Protein AF-A0A3N5Y851-F1 (afdb_monomer)

Foldseek 3Di:
DVVVVVVVVVVVVVVVVVVVVVVVVVVVCVLLVVLVVVVCVVVVHPDDDDPVPPPDPDDDPVNDCPVVSVVSSCVVCVPPDPDDDPDD

Structure (mmCIF, N/CA/C/O backbone):
data_AF-A0A3N5Y851-F1
#
_entry.id   AF-A0A3N5Y851-F1
#
loop_
_atom_site.group_PDB
_atom_site.id
_atom_site.type_symbol
_atom_site.label_atom_id
_atom_site.label_alt_id
_atom_site.label_comp_id
_atom_site.label_asym_id
_atom_site.label_entity_id
_atom_site.label_seq_id
_atom_site.pdbx_PDB_ins_code
_atom_site.Cartn_x
_atom_site.Cartn_y
_atom_site.Cartn_z
_atom_site.occupancy
_atom_site.B_iso_or_equiv
_atom_site.auth_seq_id
_atom_site.auth_comp_id
_atom_site.auth_asym_id
_atom_site.auth_atom_id
_atom_site.pdbx_PDB_model_num
ATOM 1 N N . ARG A 1 1 ? 31.404 5.150 -33.346 1.00 70.62 1 ARG A N 1
ATOM 2 C CA . ARG A 1 1 ? 31.130 6.267 -32.411 1.00 70.62 1 ARG A CA 1
ATOM 3 C C . ARG A 1 1 ? 29.624 6.437 -32.251 1.00 70.62 1 ARG A C 1
ATOM 5 O O . ARG A 1 1 ? 29.144 6.044 -31.203 1.00 70.62 1 ARG A O 1
ATOM 12 N N . LEU A 1 2 ? 28.884 6.737 -33.325 1.00 82.19 2 LEU A N 1
ATOM 13 C CA . LEU A 1 2 ? 27.407 6.777 -33.333 1.00 82.19 2 LEU A CA 1
ATOM 14 C C . LEU A 1 2 ? 26.711 5.554 -32.694 1.00 82.19 2 LEU A C 1
ATOM 16 O O . LEU A 1 2 ? 25.866 5.723 -31.829 1.00 82.19 2 LEU A O 1
ATOM 20 N N . ASN A 1 3 ? 27.102 4.319 -33.034 1.00 81.38 3 ASN A N 1
ATOM 21 C CA . ASN A 1 3 ? 26.468 3.124 -32.442 1.00 81.38 3 ASN A CA 1
ATOM 22 C C . ASN A 1 3 ? 26.678 2.996 -30.920 1.00 81.38 3 ASN A C 1
ATOM 24 O O . ASN A 1 3 ? 25.819 2.459 -30.233 1.00 81.38 3 ASN A O 1
ATOM 28 N N . VAL A 1 4 ? 27.810 3.483 -30.400 1.00 88.44 4 VAL A N 1
ATOM 29 C CA . VAL A 1 4 ? 28.120 3.454 -28.958 1.00 88.44 4 VAL A CA 1
ATOM 30 C C . VAL A 1 4 ? 27.336 4.544 -28.231 1.00 88.44 4 VAL A C 1
ATOM 32 O O . VAL A 1 4 ? 26.838 4.314 -27.137 1.00 88.44 4 VAL A O 1
ATOM 35 N N . GLU A 1 5 ? 27.186 5.714 -28.853 1.00 85.56 5 GLU A N 1
ATOM 36 C CA . GLU A 1 5 ? 26.369 6.815 -28.332 1.00 85.56 5 GLU A CA 1
ATOM 37 C C . GLU A 1 5 ? 24.885 6.429 -28.267 1.00 85.56 5 GLU A C 1
ATOM 39 O O . GLU A 1 5 ? 24.252 6.658 -27.243 1.00 85.56 5 GLU A O 1
ATOM 44 N N . ILE A 1 6 ? 24.356 5.756 -29.298 1.00 86.75 6 ILE A N 1
ATOM 45 C CA . ILE A 1 6 ? 22.979 5.234 -29.300 1.00 86.75 6 ILE A CA 1
ATOM 46 C C . ILE A 1 6 ? 22.790 4.183 -28.201 1.00 86.75 6 ILE A C 1
ATOM 48 O O . ILE A 1 6 ? 21.825 4.261 -27.447 1.00 86.75 6 ILE A O 1
ATOM 52 N N . GLN A 1 7 ? 23.714 3.224 -28.070 1.00 86.44 7 GLN A N 1
ATOM 53 C CA . GLN A 1 7 ? 23.638 2.209 -27.013 1.00 86.44 7 GLN A CA 1
ATOM 54 C C . GLN A 1 7 ? 23.678 2.827 -25.615 1.00 86.44 7 GLN A C 1
ATOM 56 O O . GLN A 1 7 ? 22.917 2.414 -24.745 1.00 86.44 7 GLN A O 1
ATOM 61 N N . ARG A 1 8 ? 24.534 3.831 -25.407 1.00 89.88 8 ARG A N 1
ATOM 62 C CA . ARG A 1 8 ? 24.616 4.548 -24.137 1.00 89.88 8 ARG A CA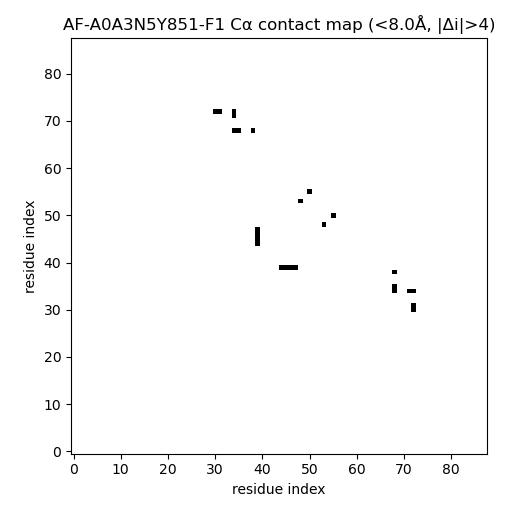 1
ATOM 63 C C . ARG A 1 8 ? 23.337 5.330 -23.846 1.00 89.88 8 ARG A C 1
ATOM 65 O O . ARG A 1 8 ? 22.824 5.214 -22.747 1.00 89.88 8 ARG A O 1
ATOM 72 N N . MET A 1 9 ? 22.793 6.061 -24.821 1.00 90.88 9 MET A N 1
ATOM 73 C CA . MET A 1 9 ? 21.511 6.757 -24.648 1.00 90.88 9 MET A CA 1
ATOM 74 C C . MET A 1 9 ? 20.393 5.802 -24.227 1.00 90.88 9 MET A C 1
ATOM 76 O O . MET A 1 9 ? 19.560 6.153 -23.402 1.00 90.88 9 MET A O 1
ATOM 80 N N . GLN A 1 10 ? 20.376 4.595 -24.792 1.00 91.38 10 GLN A N 1
ATOM 81 C CA . GLN A 1 10 ? 19.361 3.596 -24.481 1.00 91.38 10 GLN A CA 1
ATOM 82 C C . GLN A 1 10 ? 19.528 3.036 -23.061 1.00 91.38 10 GLN A C 1
ATOM 84 O O . GLN A 1 10 ? 18.553 2.940 -22.325 1.00 91.38 10 GLN A O 1
ATOM 89 N N . GLN A 1 11 ? 20.768 2.754 -22.650 1.00 92.50 11 GLN A N 1
ATOM 90 C CA . GLN A 1 11 ? 21.088 2.342 -21.279 1.00 92.50 11 GLN A CA 1
ATOM 91 C C . GLN A 1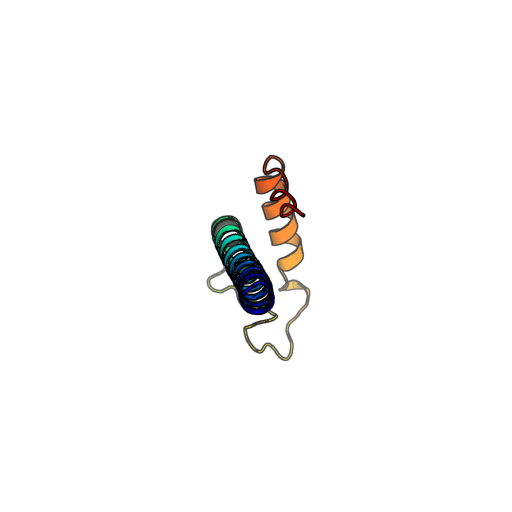 11 ? 20.767 3.430 -20.249 1.00 92.50 11 GLN A C 1
ATOM 93 O O . GLN A 1 11 ? 20.210 3.122 -19.198 1.00 92.50 11 GLN A O 1
ATOM 98 N N . ASP A 1 12 ? 21.097 4.685 -20.557 1.00 93.94 12 ASP A N 1
ATOM 99 C CA . ASP A 1 12 ? 20.831 5.831 -19.687 1.00 93.94 12 ASP A CA 1
ATOM 100 C C . ASP A 1 12 ? 19.305 6.011 -19.511 1.00 93.94 12 ASP A C 1
ATOM 102 O O . ASP A 1 12 ? 18.830 6.134 -18.385 1.00 93.94 12 ASP A O 1
ATOM 106 N N . ALA A 1 13 ? 18.518 5.903 -20.591 1.00 93.62 13 ALA A N 1
ATOM 107 C CA . ALA A 1 13 ? 17.054 5.968 -20.524 1.00 93.62 13 ALA A CA 1
ATOM 108 C C . ALA A 1 13 ? 16.434 4.822 -19.698 1.00 93.62 13 ALA A C 1
ATOM 110 O O . ALA A 1 13 ? 15.527 5.052 -18.897 1.00 93.62 13 ALA A O 1
ATOM 111 N N . ASP A 1 14 ? 16.927 3.590 -19.859 1.00 94.00 14 ASP A N 1
ATOM 112 C CA . ASP A 1 14 ? 16.459 2.446 -19.068 1.00 94.00 14 ASP A CA 1
ATOM 113 C C . ASP A 1 14 ? 16.769 2.631 -17.572 1.00 94.00 14 ASP A C 1
ATOM 115 O O . ASP A 1 14 ? 15.928 2.333 -16.717 1.00 94.00 14 ASP A O 1
ATOM 119 N N . ALA A 1 15 ? 17.956 3.155 -17.246 1.00 95.69 15 ALA A N 1
ATOM 120 C CA . ALA A 1 15 ? 18.354 3.451 -15.874 1.00 95.69 15 ALA A CA 1
ATOM 121 C C . ALA A 1 15 ? 17.476 4.549 -15.252 1.00 95.69 15 ALA A C 1
ATOM 123 O O . ALA A 1 15 ? 16.946 4.358 -14.156 1.00 95.69 15 ALA A O 1
ATOM 124 N N . GLU A 1 16 ? 17.238 5.650 -15.969 1.00 94.06 16 GLU A N 1
ATOM 125 C CA . GLU A 1 16 ? 16.356 6.735 -15.519 1.00 94.06 16 GLU A CA 1
ATOM 126 C C . GLU A 1 16 ? 14.928 6.236 -15.243 1.00 94.06 16 GLU A C 1
ATOM 128 O O . GLU A 1 16 ? 14.321 6.596 -14.231 1.00 94.06 16 GLU A O 1
ATOM 133 N N . LEU A 1 17 ? 14.391 5.351 -16.091 1.00 95.75 17 LEU A N 1
ATOM 134 C CA . LEU A 1 17 ? 13.074 4.748 -15.875 1.00 95.75 17 LEU A CA 1
ATOM 135 C C . LEU A 1 17 ? 13.028 3.868 -14.622 1.00 95.75 17 LEU A C 1
ATOM 137 O O . LEU A 1 17 ? 12.018 3.864 -13.910 1.00 95.75 17 LEU A O 1
ATOM 141 N N . GLN A 1 18 ? 14.082 3.097 -14.350 1.00 95.94 18 GLN A N 1
ATOM 142 C CA . GLN A 1 18 ? 14.170 2.279 -13.138 1.00 95.94 18 GLN A CA 1
ATOM 143 C C . GLN A 1 18 ? 14.297 3.143 -11.881 1.00 95.94 18 GLN A C 1
ATOM 145 O O . GLN A 1 18 ? 13.665 2.848 -10.862 1.00 95.94 18 GLN A O 1
ATOM 150 N N . GLU A 1 19 ? 15.087 4.214 -11.933 1.00 96.44 19 GLU A N 1
ATOM 151 C CA . GLU A 1 19 ? 15.218 5.168 -10.831 1.00 96.44 19 GLU A CA 1
ATOM 152 C C . GLU A 1 19 ? 13.892 5.873 -10.547 1.00 96.44 19 GLU A C 1
ATOM 154 O O . GLU A 1 19 ? 13.452 5.905 -9.396 1.00 96.44 19 GLU A O 1
ATOM 159 N N . LEU A 1 20 ? 13.205 6.360 -11.584 1.00 95.00 20 LEU A N 1
ATOM 160 C CA . LEU A 1 20 ? 11.909 7.017 -11.441 1.00 95.00 20 LEU A CA 1
ATOM 161 C C . LEU A 1 20 ? 10.866 6.079 -10.820 1.00 95.00 20 LEU A C 1
ATOM 163 O O . LEU A 1 20 ? 10.156 6.473 -9.896 1.00 95.00 20 LEU A O 1
ATOM 167 N N . GLN A 1 21 ? 10.788 4.824 -11.274 1.00 95.44 21 GLN A N 1
ATOM 168 C CA . GLN A 1 21 ? 9.870 3.835 -10.697 1.00 95.44 21 GLN A CA 1
ATOM 169 C C . GLN A 1 21 ? 10.140 3.605 -9.205 1.00 95.44 21 GLN A C 1
ATOM 171 O O . GLN A 1 21 ? 9.205 3.609 -8.401 1.00 95.44 21 GLN A O 1
ATOM 176 N N . GLN A 1 22 ? 11.410 3.464 -8.815 1.00 96.62 22 GLN A N 1
ATOM 177 C CA . GLN A 1 22 ? 11.791 3.310 -7.409 1.00 96.62 22 GLN A CA 1
ATOM 178 C C . GLN A 1 22 ? 11.445 4.554 -6.583 1.00 96.62 22 GLN A C 1
ATOM 180 O O . GLN A 1 22 ? 10.899 4.435 -5.484 1.00 96.62 22 GLN A O 1
ATOM 185 N N . GLN A 1 23 ? 11.713 5.750 -7.110 1.00 95.62 23 GLN A N 1
ATOM 186 C CA . GLN A 1 23 ? 11.384 7.011 -6.446 1.00 95.62 23 GLN A CA 1
ATOM 187 C C . GLN A 1 23 ? 9.877 7.154 -6.217 1.00 95.62 23 GLN A C 1
ATOM 189 O O . GLN A 1 23 ? 9.459 7.439 -5.093 1.00 95.62 23 GLN A O 1
ATOM 194 N N . LEU A 1 24 ? 9.058 6.893 -7.240 1.00 95.19 24 LEU A N 1
ATOM 195 C CA . LEU A 1 24 ? 7.598 6.945 -7.134 1.00 95.19 24 LEU A CA 1
ATOM 196 C C . LEU A 1 24 ? 7.066 5.920 -6.129 1.00 95.19 24 LEU A C 1
ATOM 198 O O . LEU A 1 24 ? 6.187 6.238 -5.328 1.00 95.19 24 LEU A O 1
ATOM 202 N N . GLN A 1 25 ? 7.631 4.711 -6.116 1.00 93.81 25 GLN A N 1
ATOM 203 C CA . GLN A 1 25 ? 7.266 3.672 -5.157 1.00 93.81 25 GLN A CA 1
ATOM 204 C C . GLN A 1 25 ? 7.571 4.089 -3.709 1.00 93.81 25 GLN A C 1
ATOM 206 O O . GLN A 1 25 ? 6.745 3.866 -2.817 1.00 93.81 25 GLN A O 1
ATOM 211 N N . LEU A 1 26 ? 8.729 4.711 -3.466 1.00 95.94 26 LEU A N 1
ATOM 212 C CA . LEU A 1 26 ? 9.114 5.229 -2.150 1.00 95.94 26 LEU A CA 1
ATOM 213 C C . LEU A 1 26 ? 8.238 6.411 -1.725 1.00 95.94 26 LEU A C 1
ATOM 215 O O . LEU A 1 26 ? 7.801 6.473 -0.575 1.00 95.94 26 LEU A O 1
ATOM 219 N N . GLU A 1 27 ? 7.958 7.347 -2.633 1.00 93.50 27 GLU A N 1
ATOM 220 C CA . GLU A 1 27 ? 7.075 8.483 -2.358 1.00 93.50 27 GLU A CA 1
ATOM 221 C C . GLU A 1 27 ? 5.659 8.008 -2.014 1.00 93.50 27 GLU A C 1
ATOM 223 O O . GLU A 1 27 ? 5.064 8.471 -1.036 1.00 93.50 27 GLU A O 1
ATOM 228 N N . PHE A 1 28 ? 5.143 7.038 -2.768 1.00 93.50 28 PHE A N 1
ATOM 229 C CA . PHE A 1 28 ? 3.856 6.417 -2.498 1.00 93.50 28 PHE A CA 1
ATOM 230 C C . PHE A 1 28 ? 3.817 5.789 -1.099 1.00 93.50 28 PHE A C 1
ATOM 232 O O . PHE A 1 28 ? 2.920 6.103 -0.318 1.00 93.50 28 PHE A O 1
ATOM 239 N N . GLN A 1 29 ? 4.821 4.985 -0.728 1.00 92.56 29 GLN A N 1
ATOM 240 C CA . GLN A 1 29 ? 4.903 4.382 0.611 1.00 92.56 29 GLN A CA 1
ATOM 241 C C . GLN A 1 29 ? 4.959 5.436 1.726 1.00 92.56 29 GLN A C 1
ATOM 243 O O . GLN A 1 29 ? 4.286 5.286 2.751 1.00 92.56 29 GLN A O 1
ATOM 248 N N . ARG A 1 30 ? 5.705 6.531 1.524 1.00 94.88 30 ARG A N 1
ATOM 249 C CA . ARG A 1 30 ? 5.778 7.650 2.481 1.00 94.88 30 ARG A CA 1
ATOM 250 C C . ARG A 1 30 ? 4.417 8.304 2.707 1.00 94.88 30 ARG A C 1
ATOM 252 O O . ARG A 1 30 ? 4.107 8.655 3.841 1.00 94.88 30 ARG A O 1
ATOM 259 N N . LYS A 1 31 ? 3.605 8.450 1.655 1.00 94.25 31 LYS A N 1
ATOM 260 C CA . LYS A 1 31 ? 2.240 8.993 1.756 1.00 94.25 31 LYS A CA 1
ATOM 261 C C . LYS A 1 31 ? 1.246 7.981 2.330 1.00 94.25 31 LYS A C 1
ATOM 263 O O . LYS A 1 31 ? 0.330 8.370 3.045 1.00 94.25 31 LYS A O 1
ATOM 268 N N . LEU A 1 32 ? 1.420 6.693 2.036 1.00 94.75 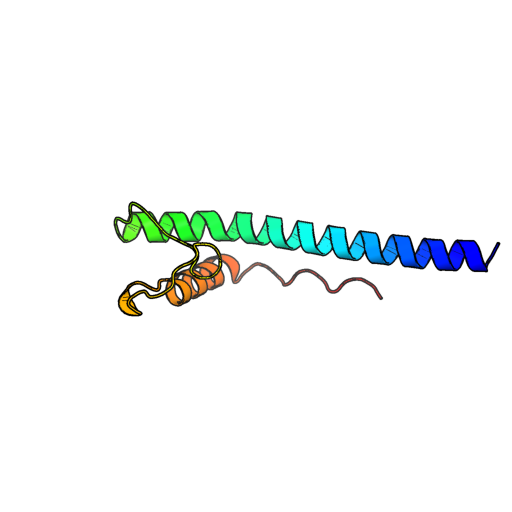32 LEU A N 1
ATOM 269 C CA . LEU A 1 32 ? 0.507 5.630 2.459 1.00 94.75 32 LEU A CA 1
ATOM 270 C C . LEU A 1 32 ? 0.641 5.296 3.953 1.00 94.75 32 LEU A C 1
ATOM 272 O O . LEU A 1 32 ? -0.361 5.098 4.636 1.00 94.75 32 LEU A O 1
ATOM 276 N N . THR A 1 33 ? 1.871 5.264 4.470 1.00 95.00 33 THR A N 1
ATOM 277 C CA . THR A 1 33 ? 2.174 4.901 5.867 1.00 95.00 33 THR A CA 1
ATOM 278 C C . THR A 1 33 ? 1.337 5.657 6.914 1.00 95.00 33 THR A C 1
ATOM 280 O O . THR A 1 33 ? 0.739 4.989 7.760 1.00 95.00 33 THR A O 1
ATOM 283 N N . PRO A 1 34 ? 1.223 7.002 6.895 1.00 96.06 34 PRO A N 1
ATOM 284 C CA . PRO A 1 34 ? 0.418 7.715 7.891 1.00 96.06 34 PRO A CA 1
ATOM 2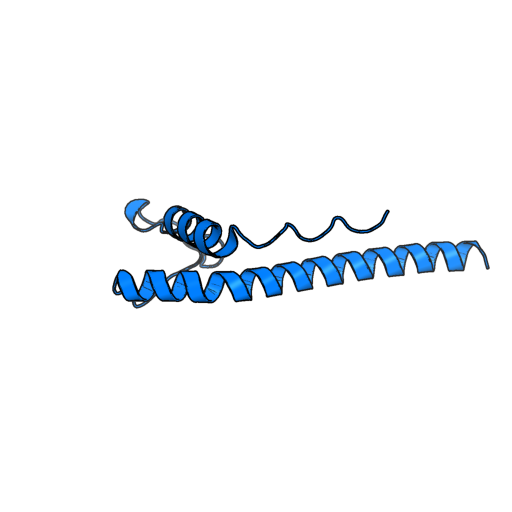85 C C . PRO A 1 34 ? -1.078 7.379 7.805 1.00 96.06 34 PRO A C 1
ATOM 287 O O . PRO A 1 34 ? -1.743 7.306 8.835 1.00 96.06 34 PRO A O 1
ATOM 290 N N . VAL A 1 35 ? -1.605 7.110 6.604 1.00 96.81 35 VAL A N 1
ATOM 291 C CA . VAL A 1 35 ? -3.007 6.697 6.417 1.00 96.81 35 VAL A CA 1
ATOM 292 C C . VAL A 1 35 ? -3.253 5.339 7.072 1.00 96.81 35 VAL A C 1
ATOM 294 O O . VAL A 1 35 ? -4.235 5.168 7.792 1.00 96.81 35 VAL A O 1
ATOM 297 N N . ILE A 1 36 ? -2.334 4.388 6.877 1.00 96.00 36 ILE A N 1
ATOM 298 C CA . ILE A 1 36 ? -2.384 3.075 7.532 1.00 96.00 36 ILE A CA 1
ATOM 299 C C . ILE A 1 36 ? -2.343 3.226 9.056 1.00 96.00 36 ILE A C 1
ATOM 301 O O . ILE A 1 36 ? -3.162 2.627 9.750 1.00 96.00 36 ILE A O 1
ATOM 305 N N . GLN A 1 37 ? -1.420 4.038 9.580 1.00 96.12 37 GLN A N 1
ATOM 306 C CA . GLN A 1 37 ? -1.281 4.257 11.023 1.00 96.12 37 GLN A CA 1
ATOM 307 C C . GLN A 1 37 ? -2.546 4.859 11.635 1.00 96.12 37 GLN A C 1
ATOM 309 O O . GLN A 1 37 ? -2.987 4.403 12.689 1.00 96.12 37 GLN A O 1
ATOM 314 N N . GLN A 1 38 ? -3.162 5.832 10.962 1.00 96.62 38 GLN A N 1
ATOM 315 C CA . GLN A 1 38 ? -4.416 6.427 11.409 1.00 96.62 38 GLN A CA 1
ATOM 316 C C . GLN A 1 38 ? -5.540 5.382 11.474 1.00 96.62 38 GLN A C 1
ATOM 318 O O . GLN A 1 38 ? -6.228 5.282 12.487 1.00 96.62 38 GLN A O 1
ATOM 323 N N . VAL A 1 39 ? -5.702 4.568 10.425 1.00 96.69 39 VAL A N 1
ATOM 324 C CA . VAL A 1 39 ? -6.711 3.494 10.401 1.00 96.69 39 VAL A CA 1
ATOM 325 C C . VAL A 1 39 ? -6.466 2.479 11.515 1.00 96.69 39 VAL A C 1
ATOM 327 O O . VAL A 1 39 ? -7.412 2.077 12.192 1.00 96.69 39 VAL A O 1
ATOM 330 N N . ALA A 1 40 ? -5.209 2.078 11.720 1.00 96.62 40 ALA A N 1
ATOM 331 C CA . ALA A 1 40 ? -4.840 1.130 12.762 1.00 96.62 40 ALA A CA 1
ATOM 332 C C . ALA A 1 40 ? -5.178 1.665 14.159 1.00 96.62 40 ALA A C 1
ATOM 334 O O . ALA A 1 40 ? -5.799 0.956 14.945 1.00 96.62 40 ALA A O 1
ATOM 335 N N . GLN 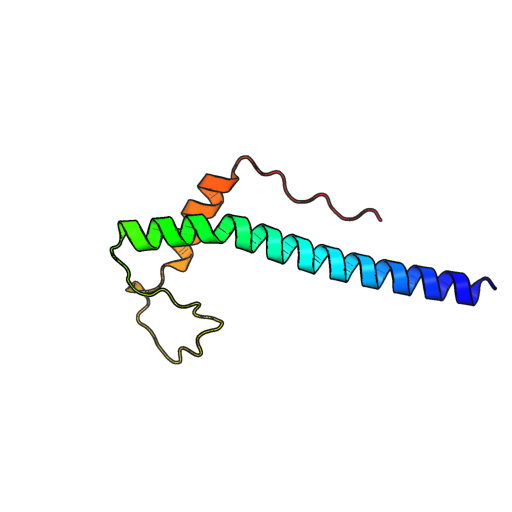A 1 41 ? -4.854 2.929 14.445 1.00 97.00 41 GLN A N 1
ATOM 336 C CA . GLN A 1 41 ? -5.183 3.563 15.724 1.00 97.00 41 GLN A CA 1
ATOM 337 C C . GLN A 1 41 ? -6.695 3.684 15.939 1.00 97.00 41 GLN A C 1
ATOM 339 O O . GLN A 1 41 ? -7.194 3.292 16.990 1.00 97.00 41 GLN A O 1
ATOM 344 N N . GLU A 1 42 ? -7.439 4.177 14.945 1.00 96.62 42 GLU A N 1
ATOM 345 C CA . GLU A 1 42 ? -8.892 4.368 15.056 1.00 96.62 42 GLU A CA 1
ATOM 346 C C . GLU A 1 42 ? -9.659 3.056 15.261 1.00 96.62 42 GLU A C 1
ATOM 348 O O . GLU A 1 42 ? -10.693 3.040 15.927 1.00 96.62 42 GLU A O 1
ATOM 353 N N . LYS A 1 43 ? -9.159 1.951 14.699 1.00 95.88 43 LYS A N 1
ATOM 354 C CA . LYS A 1 43 ? -9.763 0.619 14.838 1.00 95.88 43 LYS A CA 1
ATOM 355 C C . LYS A 1 43 ? -9.166 -0.214 15.975 1.00 95.88 43 LYS A C 1
ATOM 357 O O . LYS A 1 43 ? -9.603 -1.345 16.166 1.00 95.88 43 LYS A O 1
ATOM 362 N N . GLY A 1 44 ? -8.186 0.315 16.712 1.00 97.00 44 GLY A N 1
ATOM 363 C CA . GLY A 1 44 ? -7.511 -0.409 17.792 1.00 97.00 44 GLY A CA 1
ATOM 364 C C . GLY A 1 44 ? -6.752 -1.652 17.316 1.00 97.00 44 GLY A C 1
ATOM 365 O O . GLY A 1 44 ? -6.742 -2.665 18.0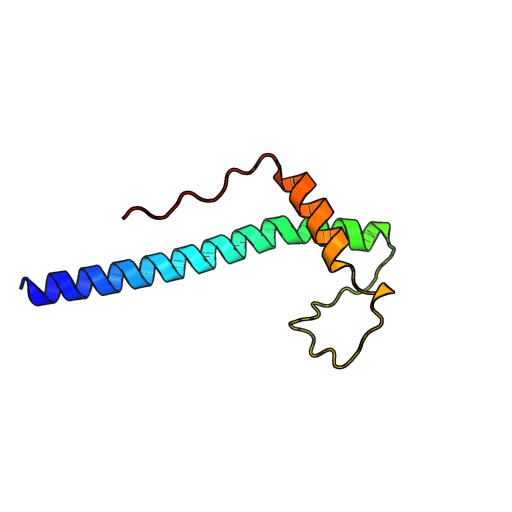07 1.00 97.00 44 GLY A O 1
ATOM 366 N N . LEU A 1 45 ? -6.162 -1.604 16.118 1.00 96.69 45 LEU A N 1
ATOM 367 C CA . LEU A 1 45 ? -5.407 -2.718 15.549 1.00 96.69 45 LEU A CA 1
ATOM 368 C C . LEU A 1 45 ? -3.984 -2.730 16.097 1.00 96.69 45 LEU A C 1
ATOM 370 O O . LEU A 1 45 ? -3.260 -1.740 15.998 1.00 96.69 45 LEU A O 1
ATOM 374 N N . GLU A 1 46 ? -3.556 -3.887 16.586 1.00 95.12 46 GLU A N 1
ATOM 375 C CA . GLU A 1 46 ? -2.164 -4.121 16.984 1.00 95.12 46 GLU A CA 1
ATOM 376 C C . GLU A 1 46 ? -1.296 -4.592 15.806 1.00 95.12 46 GLU A C 1
ATOM 378 O O . GLU A 1 46 ? -0.075 -4.447 15.827 1.00 95.12 46 GLU A O 1
ATOM 383 N N . LEU A 1 47 ? -1.926 -5.137 14.759 1.00 93.75 47 LEU A N 1
ATOM 384 C CA . LEU A 1 47 ? -1.254 -5.667 13.579 1.00 93.75 47 LEU A CA 1
ATOM 385 C C . LEU A 1 47 ? -2.096 -5.439 12.320 1.00 93.75 47 LEU A C 1
ATOM 387 O O . LEU A 1 47 ? -3.301 -5.690 12.312 1.00 93.75 47 LEU A O 1
ATOM 391 N N . LEU A 1 48 ? -1.438 -5.024 11.238 1.00 93.88 48 LEU A N 1
ATOM 392 C CA . LEU A 1 48 ? -2.002 -4.991 9.892 1.00 93.88 48 LEU A CA 1
ATOM 393 C C . LEU A 1 48 ? -1.013 -5.646 8.927 1.00 93.88 48 LEU A C 1
ATOM 395 O O . LEU A 1 48 ? 0.165 -5.295 8.909 1.00 93.88 48 LEU A O 1
ATOM 399 N N . LEU A 1 49 ? -1.495 -6.596 8.129 1.00 94.19 49 LEU A N 1
ATOM 400 C CA . LEU A 1 49 ? -0.680 -7.367 7.196 1.00 94.19 49 LEU A CA 1
ATOM 401 C C . LEU A 1 49 ? -1.073 -7.038 5.757 1.00 94.19 49 LEU A C 1
ATOM 403 O O . LEU A 1 49 ? -2.257 -6.960 5.430 1.00 94.19 49 LEU A O 1
ATOM 407 N N . SER A 1 50 ? -0.077 -6.890 4.883 1.00 91.69 50 SER A N 1
ATOM 408 C CA . SER A 1 50 ? -0.322 -6.834 3.442 1.00 91.69 50 SER A CA 1
ATOM 409 C C . SER A 1 50 ? -0.771 -8.206 2.955 1.00 91.69 50 SER A C 1
ATOM 411 O O . SER A 1 50 ? -0.049 -9.191 3.101 1.00 91.69 50 SER A O 1
ATOM 413 N N . ARG A 1 51 ? -1.952 -8.276 2.334 1.00 90.12 51 ARG A N 1
ATOM 414 C CA . ARG A 1 51 ? -2.483 -9.526 1.775 1.00 90.12 51 ARG A CA 1
ATOM 415 C C . ARG A 1 51 ? -1.581 -10.106 0.681 1.00 90.12 51 ARG A C 1
ATOM 417 O O . ARG A 1 51 ? -1.503 -11.323 0.560 1.00 90.12 51 ARG A O 1
ATOM 424 N N . ALA A 1 52 ? -0.906 -9.245 -0.084 1.00 88.06 52 ALA A N 1
ATOM 425 C CA . ALA A 1 52 ? -0.006 -9.651 -1.161 1.00 88.06 52 ALA A CA 1
ATOM 426 C C . ALA A 1 52 ? 1.336 -10.191 -0.639 1.00 88.06 52 ALA A C 1
ATOM 428 O O . ALA A 1 52 ? 1.873 -11.134 -1.212 1.00 88.06 52 ALA A O 1
ATOM 429 N N . ASP A 1 53 ? 1.844 -9.633 0.465 1.00 90.00 53 ASP A N 1
ATOM 430 C CA . ASP A 1 53 ? 3.218 -9.893 0.918 1.00 90.00 53 ASP A CA 1
ATOM 431 C C . ASP A 1 53 ? 3.295 -10.867 2.102 1.00 90.00 53 ASP A C 1
ATOM 433 O O . ASP A 1 53 ? 4.308 -11.535 2.295 1.00 90.00 53 ASP A O 1
ATOM 437 N N . ALA A 1 54 ? 2.234 -10.980 2.909 1.00 92.62 54 ALA A N 1
ATOM 438 C CA . ALA A 1 54 ? 2.265 -11.731 4.167 1.00 92.62 54 ALA A CA 1
ATOM 439 C C . ALA A 1 54 ? 2.022 -13.246 4.018 1.00 92.62 54 ALA A C 1
ATOM 441 O O . ALA A 1 54 ? 1.936 -13.949 5.023 1.00 92.62 54 ALA A O 1
ATOM 442 N N . GLY A 1 55 ? 1.885 -13.763 2.792 1.00 92.19 55 GLY A N 1
ATOM 443 C CA . GLY A 1 55 ? 1.683 -15.199 2.553 1.00 92.19 55 GLY A CA 1
ATOM 444 C C . GLY A 1 55 ? 0.357 -15.742 3.106 1.00 92.19 55 GLY A C 1
ATOM 445 O O . GLY A 1 55 ? 0.280 -16.899 3.519 1.00 92.19 55 GLY A O 1
ATOM 446 N N . ILE A 1 56 ? -0.689 -14.912 3.144 1.00 91.44 56 ILE A N 1
ATOM 447 C CA . ILE A 1 56 ? -2.001 -15.287 3.683 1.00 91.44 56 ILE A CA 1
ATOM 448 C C . ILE A 1 56 ? -2.709 -16.236 2.707 1.00 91.44 56 ILE A C 1
ATOM 450 O O . ILE A 1 56 ? -3.107 -15.834 1.616 1.00 91.44 56 ILE A O 1
ATOM 454 N N . ILE A 1 57 ? -2.911 -17.491 3.120 1.00 93.75 57 ILE A N 1
ATOM 455 C CA . ILE A 1 57 ? -3.630 -18.505 2.324 1.00 93.75 57 ILE A CA 1
ATOM 456 C C . ILE A 1 57 ? -5.145 -18.245 2.345 1.00 93.75 57 ILE A C 1
ATOM 458 O O . ILE A 1 57 ? -5.826 -18.410 1.334 1.00 93.75 57 ILE A O 1
ATOM 462 N N . TRP A 1 58 ? -5.679 -17.823 3.494 1.00 92.94 58 TRP A N 1
ATOM 463 C CA . TRP A 1 58 ? -7.086 -17.475 3.664 1.00 92.94 58 TRP A CA 1
ATOM 464 C C . TRP A 1 58 ? -7.260 -16.459 4.797 1.00 92.94 58 TRP A C 1
ATOM 466 O O . TRP A 1 58 ? -6.603 -16.558 5.832 1.00 92.94 58 TRP A O 1
ATOM 476 N N . ALA A 1 59 ? -8.161 -15.501 4.594 1.00 92.38 59 ALA A N 1
ATOM 477 C CA . ALA A 1 59 ? -8.635 -14.563 5.603 1.00 92.38 59 ALA A CA 1
ATOM 478 C C . ALA A 1 59 ? -10.083 -14.182 5.282 1.00 92.38 59 ALA A C 1
ATOM 480 O O . ALA A 1 59 ? -10.488 -14.176 4.113 1.00 92.38 59 ALA A O 1
ATOM 481 N N . ASP A 1 60 ? -10.850 -13.861 6.319 1.00 94.56 60 ASP A N 1
ATOM 482 C CA . ASP A 1 60 ? -12.206 -13.352 6.157 1.00 94.56 60 ASP A CA 1
ATOM 483 C C . ASP A 1 60 ? -12.199 -11.983 5.453 1.00 94.56 60 ASP A C 1
ATOM 485 O O . ASP A 1 60 ? -11.340 -11.141 5.715 1.00 94.56 60 ASP A O 1
ATOM 489 N N . GLN A 1 61 ? -13.162 -11.751 4.556 1.00 91.00 61 GLN A N 1
ATOM 490 C CA . GLN A 1 61 ? -13.229 -10.505 3.779 1.00 91.00 61 GLN A CA 1
ATOM 491 C C . GLN A 1 61 ? -13.581 -9.290 4.649 1.00 91.00 61 GLN A C 1
ATOM 493 O O . GLN A 1 61 ? -13.225 -8.171 4.296 1.00 91.00 61 GLN A O 1
ATOM 498 N N . GLY A 1 62 ? -14.240 -9.486 5.795 1.00 93.50 62 GLY A N 1
ATOM 499 C CA . GLY A 1 62 ? -14.519 -8.425 6.761 1.00 93.50 62 GLY A CA 1
ATOM 500 C C . GLY A 1 62 ? -13.270 -7.896 7.475 1.00 93.50 62 GLY A C 1
ATOM 501 O O . GLY A 1 62 ? -13.330 -6.825 8.076 1.00 93.50 62 GLY A O 1
ATOM 502 N N . LEU A 1 63 ? -12.140 -8.608 7.389 1.00 93.31 63 LEU A N 1
ATOM 503 C CA . LEU A 1 63 ? -10.838 -8.157 7.894 1.00 93.31 63 LEU A CA 1
ATOM 504 C C . LEU A 1 63 ? -10.062 -7.320 6.865 1.00 93.31 63 LEU A C 1
ATOM 506 O O . LEU A 1 63 ? -9.040 -6.722 7.206 1.00 93.31 63 LEU A O 1
ATOM 510 N N . ASP A 1 64 ? -10.515 -7.284 5.609 1.00 94.00 64 ASP A N 1
ATOM 511 C CA . ASP A 1 64 ? -9.834 -6.576 4.530 1.00 94.00 64 ASP A CA 1
ATOM 512 C C . ASP A 1 64 ? -10.123 -5.066 4.604 1.00 94.00 64 AS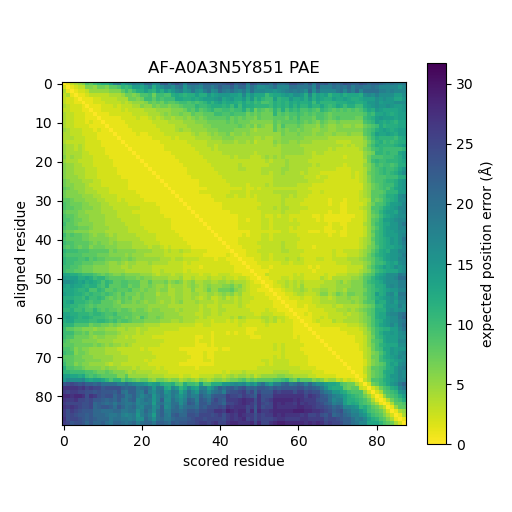P A C 1
ATOM 514 O O . ASP A 1 64 ? -11.233 -4.592 4.358 1.00 94.00 64 ASP A O 1
ATOM 518 N N . LEU A 1 65 ? -9.095 -4.294 4.961 1.00 96.19 65 LEU A N 1
ATOM 519 C CA . LEU A 1 65 ? -9.172 -2.838 5.084 1.00 96.19 65 LEU A CA 1
ATOM 520 C C . LEU A 1 65 ? -8.708 -2.102 3.824 1.00 96.19 65 LEU A C 1
ATOM 522 O O . LEU A 1 65 ? -8.654 -0.869 3.833 1.00 96.19 65 LEU A O 1
ATOM 526 N N . THR A 1 66 ? -8.379 -2.809 2.737 1.00 95.19 66 THR A N 1
ATOM 527 C CA . THR A 1 66 ? -7.807 -2.201 1.529 1.00 95.19 66 THR A CA 1
ATOM 528 C C . THR A 1 66 ? -8.707 -1.102 0.969 1.00 95.19 66 THR A C 1
ATOM 530 O O . THR A 1 66 ? -8.228 0.000 0.709 1.00 95.19 66 THR A O 1
ATOM 533 N N . ALA A 1 67 ? -10.017 -1.340 0.855 1.00 96.00 67 ALA A N 1
ATOM 534 C CA . ALA A 1 67 ? -10.953 -0.343 0.326 1.00 96.00 67 ALA A CA 1
ATOM 535 C C . ALA A 1 67 ? -11.050 0.920 1.204 1.00 96.00 67 ALA A C 1
ATOM 537 O O . ALA A 1 67 ? -11.145 2.038 0.694 1.00 96.00 67 ALA A O 1
ATOM 538 N N . GLU A 1 68 ? -11.001 0.761 2.528 1.00 96.00 68 GLU A N 1
ATOM 539 C CA . GLU A 1 68 ? -11.034 1.889 3.460 1.00 96.00 68 GLU A CA 1
ATOM 540 C C . GLU A 1 68 ? -9.745 2.713 3.393 1.00 96.00 68 GLU A C 1
ATOM 542 O O . GLU A 1 68 ? -9.799 3.946 3.369 1.00 96.00 68 GLU A O 1
ATOM 547 N N . ILE A 1 69 ? -8.595 2.040 3.322 1.00 95.94 69 ILE A N 1
ATOM 548 C CA . ILE A 1 69 ? -7.288 2.688 3.196 1.00 95.94 69 ILE A CA 1
ATOM 549 C C . ILE A 1 69 ? -7.202 3.453 1.873 1.00 95.94 69 ILE A C 1
ATOM 551 O O . ILE A 1 69 ? -6.792 4.610 1.899 1.00 95.94 69 ILE A O 1
ATOM 555 N N . ILE A 1 70 ? -7.653 2.869 0.752 1.00 95.44 70 ILE A N 1
ATOM 556 C CA . ILE A 1 70 ? -7.720 3.556 -0.552 1.00 95.44 70 ILE A CA 1
ATOM 557 C C . ILE A 1 70 ? -8.551 4.832 -0.430 1.00 95.44 70 ILE A C 1
ATOM 559 O O . ILE A 1 70 ? -8.064 5.914 -0.737 1.00 95.44 70 ILE A O 1
ATOM 563 N N . LYS A 1 71 ? -9.768 4.740 0.118 1.00 96.06 71 LYS A N 1
ATOM 564 C CA . LYS A 1 71 ? -10.652 5.904 0.273 1.00 96.06 71 LYS A CA 1
ATOM 565 C C . LYS A 1 71 ? -10.001 7.034 1.079 1.00 96.06 71 LYS A C 1
ATOM 567 O O . LYS A 1 71 ? -10.132 8.204 0.721 1.00 96.06 71 LYS A O 1
ATOM 572 N N . ARG A 1 72 ? -9.334 6.707 2.190 1.00 95.31 72 ARG A N 1
ATOM 573 C CA . ARG A 1 72 ? -8.663 7.703 3.043 1.00 95.31 72 ARG A CA 1
ATOM 574 C C . ARG A 1 72 ? -7.416 8.273 2.381 1.00 95.31 72 ARG A C 1
ATOM 576 O O . ARG A 1 72 ? -7.162 9.468 2.502 1.00 95.31 72 ARG A O 1
ATOM 583 N N . PHE A 1 73 ? -6.665 7.437 1.673 1.00 95.81 73 PHE A N 1
ATOM 584 C CA . PHE A 1 73 ? -5.502 7.858 0.909 1.00 95.81 73 PHE A CA 1
ATOM 585 C C . PHE A 1 73 ? -5.894 8.824 -0.207 1.00 95.8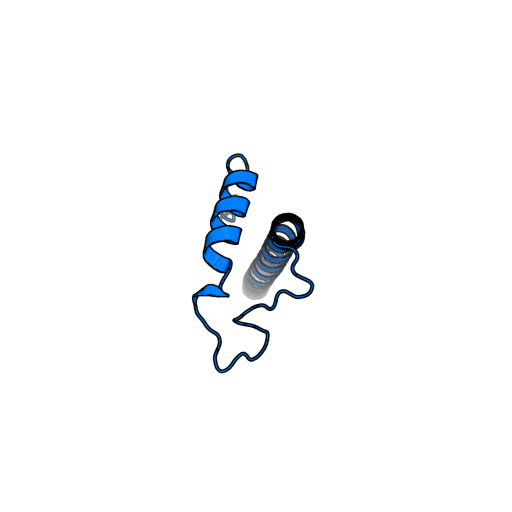1 73 PHE A C 1
ATOM 587 O O . PHE A 1 73 ? -5.323 9.907 -0.301 1.00 95.81 73 PHE A O 1
ATOM 594 N N . ASP A 1 74 ? -6.917 8.497 -0.994 1.00 93.56 74 ASP A N 1
ATOM 595 C CA . ASP A 1 74 ? -7.434 9.375 -2.044 1.00 93.56 74 ASP A CA 1
ATOM 596 C C . ASP A 1 74 ? -7.884 10.717 -1.453 1.00 93.56 74 ASP A C 1
ATOM 598 O O . ASP A 1 74 ? -7.460 11.772 -1.915 1.00 93.56 74 ASP A O 1
ATOM 602 N N . ALA A 1 75 ? -8.642 10.705 -0.352 1.00 92.88 75 ALA A N 1
ATOM 603 C CA . ALA A 1 75 ? -9.062 11.932 0.330 1.00 92.88 75 ALA A CA 1
ATOM 604 C C . ALA A 1 75 ? -7.884 12.773 0.868 1.00 92.88 75 ALA A C 1
ATOM 606 O O . ALA A 1 75 ? -7.925 14.002 0.814 1.00 92.88 75 ALA A O 1
ATOM 607 N N . ALA A 1 76 ? -6.813 12.136 1.353 1.00 88.62 76 ALA A N 1
ATOM 608 C CA . ALA A 1 76 ? -5.597 12.823 1.792 1.00 88.62 76 ALA A CA 1
ATOM 609 C C . ALA A 1 76 ? -4.763 13.365 0.615 1.00 88.62 76 ALA A C 1
ATOM 611 O O . ALA A 1 76 ? -3.958 14.280 0.793 1.00 88.62 76 ALA A O 1
ATOM 612 N N . THR A 1 77 ? -4.950 12.812 -0.588 1.00 81.56 77 THR A N 1
ATOM 613 C CA . THR A 1 77 ? -4.148 13.112 -1.780 1.00 81.56 77 THR A CA 1
ATOM 614 C C . THR A 1 77 ? -4.902 13.857 -2.877 1.00 81.56 77 THR A C 1
ATOM 616 O O . THR A 1 77 ? -4.266 14.235 -3.853 1.00 81.56 77 THR A O 1
ATOM 619 N N . THR A 1 78 ? -6.190 14.190 -2.725 1.00 66.50 78 THR A N 1
ATOM 620 C CA . THR A 1 78 ? -6.991 14.949 -3.718 1.00 66.50 78 THR A CA 1
ATOM 621 C C . THR A 1 78 ? -6.462 16.356 -4.095 1.00 66.50 78 THR A C 1
ATOM 623 O O . THR A 1 78 ? -7.083 17.049 -4.895 1.00 66.50 78 THR A O 1
ATOM 626 N N . GLY A 1 79 ? -5.291 16.777 -3.595 1.00 57.47 79 GLY A N 1
ATOM 627 C CA . GLY A 1 79 ? -4.514 17.933 -4.078 1.00 57.47 79 GLY A CA 1
ATOM 628 C C . GLY A 1 79 ? -3.162 17.601 -4.743 1.00 57.47 79 GLY A C 1
ATOM 629 O O . GLY A 1 79 ? -2.469 18.507 -5.203 1.00 57.47 79 GLY A O 1
ATOM 630 N N . ALA A 1 80 ? -2.756 16.331 -4.804 1.00 56.22 80 ALA A N 1
ATOM 631 C CA . ALA A 1 80 ? -1.498 15.883 -5.389 1.00 56.22 80 ALA A CA 1
ATOM 632 C C . ALA A 1 80 ? -1.704 15.549 -6.873 1.00 56.22 80 ALA A C 1
ATOM 634 O O . ALA A 1 80 ? -2.230 14.502 -7.240 1.00 56.22 80 ALA A O 1
ATOM 635 N N . LYS A 1 81 ? -1.294 16.484 -7.732 1.00 50.91 81 LYS A N 1
ATOM 636 C CA . LYS A 1 81 ? -1.256 16.319 -9.190 1.00 50.91 81 LYS A CA 1
ATOM 637 C C . LYS A 1 81 ? -0.502 15.019 -9.550 1.00 50.91 81 LYS A C 1
ATOM 639 O O . LYS A 1 81 ? 0.521 14.755 -8.914 1.00 50.91 81 LYS A O 1
ATOM 644 N N . PRO A 1 82 ? -0.961 14.232 -10.545 1.00 55.78 82 PRO A N 1
ATOM 645 C CA . PRO A 1 82 ? -0.247 13.041 -10.997 1.00 55.78 82 PRO A CA 1
ATOM 646 C C . PRO A 1 82 ? 1.219 13.369 -11.305 1.00 55.78 82 PRO A C 1
ATOM 648 O O . PRO A 1 82 ? 1.477 14.466 -11.823 1.00 55.78 82 PRO A O 1
ATOM 651 N N . PRO A 1 83 ? 2.170 12.458 -11.023 1.00 56.06 83 PRO A N 1
ATOM 652 C CA . PRO A 1 83 ? 3.550 12.643 -11.440 1.00 56.06 83 PRO A CA 1
ATOM 653 C C . PRO A 1 83 ? 3.560 12.887 -12.946 1.00 56.06 83 PRO A C 1
ATOM 655 O O . PRO A 1 83 ? 2.894 12.173 -13.700 1.00 56.06 83 PRO A O 1
ATOM 658 N N . ALA A 1 84 ? 4.243 13.952 -13.364 1.00 60.12 84 ALA A N 1
ATOM 659 C CA . ALA A 1 84 ? 4.332 14.326 -14.762 1.00 60.12 84 ALA A CA 1
ATOM 660 C C . ALA A 1 84 ? 4.812 13.124 -15.587 1.00 60.12 84 ALA A C 1
ATOM 662 O O . ALA A 1 84 ? 5.775 12.455 -15.218 1.00 60.12 84 ALA A O 1
ATOM 663 N N . THR A 1 85 ? 4.118 12.862 -16.695 1.00 56.78 85 THR A N 1
ATOM 664 C CA . THR A 1 85 ? 4.546 11.925 -17.737 1.00 56.78 85 THR A CA 1
ATOM 665 C C . THR A 1 85 ? 6.031 12.139 -18.047 1.00 56.78 85 THR A C 1
ATOM 667 O O . THR A 1 85 ? 6.416 13.300 -18.236 1.00 56.78 85 THR A O 1
ATOM 670 N N . PRO A 1 86 ? 6.851 11.073 -18.117 1.00 57.12 86 PRO A N 1
ATOM 671 C CA . PRO A 1 86 ? 8.254 11.201 -18.492 1.00 57.12 86 PRO A CA 1
ATOM 672 C C . PRO A 1 86 ? 8.368 11.916 -19.849 1.00 57.12 86 PRO A C 1
ATOM 674 O O . PRO A 1 86 ? 7.514 11.690 -20.717 1.00 57.12 86 PRO A O 1
ATOM 677 N N . PRO A 1 87 ? 9.363 12.799 -20.047 1.00 59.53 87 PRO A N 1
ATOM 678 C CA . PRO A 1 87 ? 9.599 13.405 -21.348 1.00 59.53 87 PRO A CA 1
ATOM 679 C C . PRO A 1 87 ? 9.924 12.312 -22.377 1.0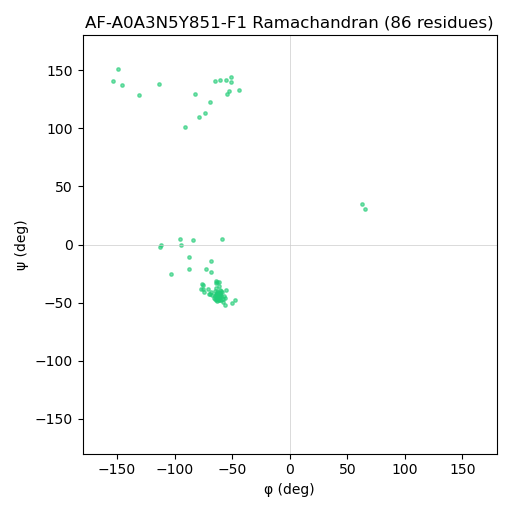0 59.53 87 PRO A C 1
ATOM 681 O O . PRO A 1 87 ? 10.553 11.307 -22.059 1.00 59.53 87 PRO A O 1
ATOM 684 N N . LYS A 1 88 ? 9.403 12.518 -23.588 1.00 45.41 88 LYS A N 1
ATOM 685 C CA . LYS A 1 88 ? 9.509 11.627 -24.748 1.00 45.41 88 LYS A CA 1
ATOM 686 C C . LYS A 1 88 ? 10.948 11.437 -25.219 1.00 45.41 88 LYS A C 1
ATOM 688 O O . LYS A 1 88 ? 11.683 12.449 -25.223 1.00 45.41 88 LYS A O 1
#

Mean predicted aligned error: 7.17 Å

Radius of gyration: 19.29 Å; Cα contacts (8 Å, |Δi|>4): 13; chains: 1; bounding box: 46×36×51 Å

Secondary structure (DSSP, 8-state):
-HHHHHHHHHHHHHHHHHHHHHHHHHHHHHHHHHHHHHHHHHTT-S----TTTS--S---GGG--HHHHHHHHHHHHTT-PPPP----

Sequence (88 aa):
RLNVEIQRMQQDADAELQELQQQLQLEFQRKLTPVIQQVAQEKGLELLLSRADAGIIWADQGLDLTAEIIKRFDAATTGAKPPATPPK

Solvent-accessible surface area (backbone atoms only — not comparable to full-atom values): 5551 Å² total; per-residue (Å²): 108,70,70,58,53,53,51,47,53,52,52,52,52,54,49,51,52,54,50,49,52,52,50,51,52,51,53,48,49,64,63,45,50,61,49,53,50,51,53,30,61,77,68,70,51,92,75,88,77,55,71,89,77,65,74,63,90,76,77,66,74,89,75,61,54,63,70,60,50,50,55,52,44,48,67,76,39,79,83,65,74,76,81,75,77,78,84,132

pLDDT: mean 88.51, std 12.87, range [45.41, 97.0]

Nearest PDB structures (foldseek):
  5wql-assembly2_C  TM=2.585E-01  e=9.018E+00  Escherichia coli K-12